Protein AF-A0A8S9SH49-F1 (afdb_monomer)

Radius of gyration: 14.96 Å; Cα contacts (8 Å, |Δi|>4): 130; chains: 1; bounding box: 36×26×42 Å

Mean predicted aligned error: 5.71 Å

InterPro domains:
  IPR002083 MATH/TRAF domain [PF22486] (8-88)
  IPR002083 MATH/TRAF domain [PS50144] (6-95)
  IPR002083 MATH/TRAF domain [SM00061] (8-92)
  IPR002083 MATH/TRAF domain [cd00121] (8-86)
  IPR008974 TRAF-like [G3DSA:2.60.210.10] (1-94)
  IPR050804 MATH and coiled-coil domain-containing protein [PTHR46236] (4-88)

Structure (mmCIF, N/CA/C/O backbone):
data_AF-A0A8S9SH49-F1
#
_entry.id   AF-A0A8S9SH49-F1
#
loop_
_atom_site.group_PDB
_atom_site.id
_atom_site.type_symbol
_atom_site.label_atom_id
_atom_site.label_alt_id
_atom_site.label_comp_id
_atom_site.label_asym_id
_atom_site.label_entity_id
_atom_site.label_seq_id
_atom_site.pdbx_PDB_ins_code
_atom_site.Cartn_x
_atom_site.Cartn_y
_atom_site.Cartn_z
_atom_site.occupancy
_atom_site.B_iso_or_equiv
_atom_site.auth_seq_id
_atom_site.auth_comp_id
_atom_site.auth_asym_id
_atom_site.auth_atom_id
_atom_site.pdbx_PDB_model_num
ATOM 1 N N . MET A 1 1 ? -12.602 10.058 -25.276 1.00 37.03 1 MET A N 1
ATOM 2 C CA . MET A 1 1 ? -13.224 9.727 -23.976 1.00 37.03 1 MET A CA 1
ATOM 3 C C . MET A 1 1 ? -12.147 9.119 -23.098 1.00 37.03 1 MET A C 1
ATOM 5 O O . MET A 1 1 ? -11.724 8.002 -23.369 1.00 37.03 1 MET A O 1
ATOM 9 N N . GLU A 1 2 ? -11.621 9.875 -22.135 1.00 50.56 2 GLU A N 1
ATOM 10 C CA . GLU A 1 2 ? -10.686 9.329 -21.145 1.00 50.56 2 GLU A CA 1
ATOM 11 C C . GLU A 1 2 ? -11.445 8.332 -20.267 1.00 50.56 2 GLU A C 1
ATOM 13 O O . GLU A 1 2 ? -12.466 8.676 -19.674 1.00 50.56 2 GLU A O 1
ATOM 18 N N . LYS A 1 3 ? -10.985 7.076 -20.235 1.00 54.12 3 LYS A N 1
ATOM 19 C CA . LYS A 1 3 ? -11.488 6.093 -19.272 1.00 54.12 3 LYS A CA 1
ATOM 20 C C . LYS A 1 3 ? -11.181 6.622 -17.878 1.00 54.12 3 LYS A C 1
ATOM 22 O O . LYS A 1 3 ? -10.034 6.961 -17.597 1.00 54.12 3 LYS A O 1
ATOM 27 N N . GLU A 1 4 ? -12.199 6.681 -17.031 1.00 52.88 4 GLU A N 1
ATOM 28 C CA . GLU A 1 4 ? -12.064 7.015 -15.621 1.00 52.88 4 GLU A CA 1
ATOM 29 C C . GLU A 1 4 ? -11.105 6.003 -14.980 1.00 52.88 4 GLU A C 1
ATOM 31 O O . GLU A 1 4 ? -11.434 4.835 -14.783 1.00 52.88 4 GLU A O 1
ATOM 36 N N . VAL A 1 5 ? -9.850 6.413 -14.789 1.00 63.44 5 VAL A N 1
ATOM 37 C CA . VAL A 1 5 ? -8.844 5.553 -14.173 1.00 63.44 5 VAL A CA 1
ATOM 38 C C . VAL A 1 5 ? -9.122 5.550 -12.686 1.00 63.44 5 VAL A C 1
ATOM 40 O O . VAL A 1 5 ? -9.160 6.621 -12.079 1.00 63.44 5 VAL A O 1
ATOM 43 N N . ASP A 1 6 ? -9.296 4.364 -12.111 1.00 68.38 6 ASP A N 1
ATOM 44 C CA . ASP A 1 6 ? -9.483 4.218 -10.676 1.00 68.38 6 ASP A CA 1
ATOM 45 C C . ASP A 1 6 ? -8.313 4.895 -9.938 1.00 68.38 6 ASP A C 1
ATOM 47 O O . ASP A 1 6 ? -7.136 4.625 -10.205 1.00 68.38 6 ASP A O 1
ATOM 51 N N . LYS A 1 7 ? -8.638 5.871 -9.082 1.00 83.88 7 LYS A N 1
ATOM 52 C CA . LYS A 1 7 ? -7.659 6.724 -8.379 1.00 83.88 7 LYS A CA 1
ATOM 53 C C . LYS A 1 7 ? -7.423 6.267 -6.945 1.00 83.88 7 LYS A C 1
ATOM 55 O O . LYS A 1 7 ? -6.603 6.866 -6.246 1.00 83.88 7 LYS A O 1
ATOM 60 N N . LYS A 1 8 ? -8.161 5.256 -6.483 1.00 89.00 8 LYS A N 1
ATOM 61 C CA . LYS A 1 8 ? -8.163 4.821 -5.090 1.00 89.00 8 LYS A CA 1
ATOM 62 C C . LYS A 1 8 ? -7.968 3.316 -5.022 1.00 89.00 8 LYS A C 1
ATOM 64 O O . LYS A 1 8 ? -8.702 2.548 -5.619 1.00 89.00 8 LYS A O 1
ATOM 69 N N . PHE A 1 9 ? -7.016 2.904 -4.202 1.00 94.12 9 PHE A N 1
ATOM 70 C CA . PHE A 1 9 ? -6.860 1.517 -3.795 1.00 94.12 9 PHE A CA 1
ATOM 71 C C . PHE A 1 9 ? -7.077 1.421 -2.286 1.00 94.12 9 PHE A C 1
ATOM 73 O O . PHE A 1 9 ? -6.718 2.338 -1.546 1.00 94.12 9 PHE A O 1
ATOM 80 N N . THR A 1 10 ? -7.697 0.334 -1.826 1.00 94.94 10 THR A N 1
ATOM 81 C CA . THR A 1 10 ? -7.924 0.073 -0.400 1.00 94.94 10 THR A CA 1
ATOM 82 C C . THR A 1 10 ? -7.399 -1.309 -0.055 1.00 94.94 10 THR A C 1
ATOM 84 O O . THR A 1 10 ? -7.787 -2.295 -0.673 1.00 94.94 10 THR A O 1
ATOM 87 N N . TRP A 1 11 ? -6.540 -1.371 0.958 1.00 96.62 11 TRP A N 1
ATOM 88 C CA . TRP A 1 11 ? -5.989 -2.611 1.483 1.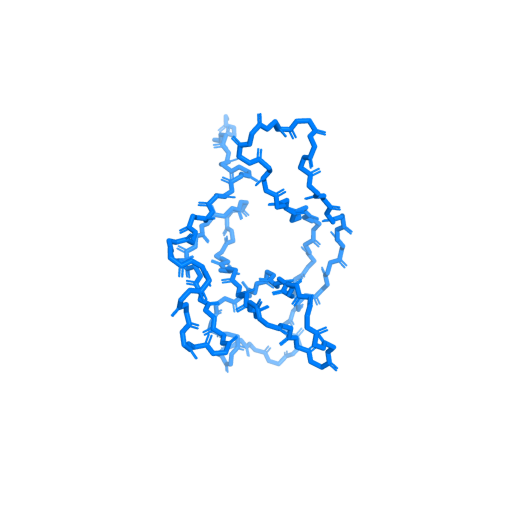00 96.62 11 TRP A CA 1
ATOM 89 C C . TRP A 1 11 ? -6.527 -2.859 2.889 1.00 96.62 11 TRP A C 1
ATOM 91 O O . TRP A 1 11 ? -6.358 -2.028 3.782 1.00 96.62 11 TRP A O 1
ATOM 101 N N . VAL A 1 12 ? -7.186 -4.001 3.077 1.00 95.81 12 VAL A N 1
ATOM 102 C CA . VAL A 1 12 ? -7.684 -4.440 4.382 1.00 95.81 12 VAL A CA 1
ATOM 103 C C . VAL A 1 12 ? -6.707 -5.450 4.962 1.00 95.81 12 VAL A C 1
ATOM 105 O O . VAL A 1 12 ? -6.510 -6.526 4.401 1.00 95.81 12 VAL A O 1
ATOM 108 N N . ILE A 1 13 ? -6.126 -5.111 6.110 1.00 94.25 13 ILE A N 1
ATOM 109 C CA . ILE A 1 13 ? -5.258 -6.011 6.865 1.00 94.25 13 ILE A CA 1
ATOM 110 C C . ILE A 1 13 ? -6.114 -6.702 7.924 1.00 94.25 13 ILE A C 1
ATOM 112 O O . ILE A 1 13 ? -6.646 -6.050 8.824 1.00 94.25 13 ILE A O 1
ATOM 116 N N . LYS A 1 14 ? -6.270 -8.020 7.799 1.00 92.56 14 LYS A N 1
ATOM 117 C CA . LYS A 1 14 ? -6.951 -8.845 8.803 1.00 92.56 14 LYS A CA 1
ATOM 118 C C . LYS A 1 14 ? -5.989 -9.181 9.936 1.00 92.56 14 LYS A C 1
ATOM 120 O O . LYS A 1 14 ? -4.781 -9.232 9.719 1.00 92.56 14 LYS A O 1
ATOM 125 N N . ASP A 1 15 ? -6.538 -9.383 11.131 1.00 91.94 15 ASP A N 1
ATOM 126 C CA . ASP A 1 15 ? -5.801 -9.904 12.288 1.00 91.94 15 ASP A CA 1
ATOM 127 C C . ASP A 1 15 ? -4.523 -9.100 12.619 1.00 91.94 15 ASP A C 1
ATOM 129 O O . ASP A 1 15 ? -3.507 -9.648 13.048 1.00 91.94 15 ASP A O 1
ATOM 133 N N . PHE A 1 16 ? -4.586 -7.772 12.422 1.00 89.62 16 PHE A N 1
ATOM 134 C CA . PHE A 1 16 ? -3.447 -6.841 12.473 1.00 89.62 16 PHE A CA 1
ATOM 135 C C . PHE A 1 16 ? -2.608 -6.967 13.756 1.00 89.62 16 PHE A C 1
ATOM 137 O O . PHE A 1 16 ? -1.380 -6.937 13.708 1.00 89.62 16 PHE A O 1
ATOM 144 N N . SER A 1 17 ? -3.259 -7.136 14.909 1.00 87.38 17 SER A N 1
ATOM 145 C CA . SER A 1 17 ? -2.585 -7.251 16.209 1.00 87.38 17 SER A CA 1
ATOM 146 C C . SER A 1 17 ? -1.850 -8.580 16.410 1.00 87.38 17 SER A C 1
ATOM 148 O O . SER A 1 17 ? -0.923 -8.635 17.211 1.00 87.38 17 SER A O 1
ATOM 150 N N . SER A 1 18 ? -2.244 -9.638 15.698 1.00 91.75 18 SER A N 1
ATOM 151 C CA . SER A 1 18 ? -1.639 -10.976 15.792 1.00 91.75 18 SER A CA 1
ATOM 152 C C . SER A 1 18 ? -0.621 -11.271 14.692 1.00 91.75 18 SER A C 1
ATOM 154 O O . SER A 1 18 ? -0.050 -12.365 14.671 1.00 91.75 18 SER A O 1
ATOM 156 N N . LEU A 1 19 ? -0.370 -10.316 13.792 1.00 90.56 19 LEU A N 1
ATOM 157 C CA . LEU A 1 19 ? 0.667 -10.445 12.774 1.00 90.56 19 LEU A CA 1
ATOM 158 C C . LEU A 1 19 ? 2.031 -10.709 13.425 1.00 90.56 19 LEU A C 1
ATOM 160 O O . LEU A 1 19 ? 2.440 -10.027 14.368 1.00 90.56 19 LEU A O 1
ATOM 164 N N . GLN A 1 20 ? 2.721 -11.727 12.914 1.00 86.69 20 GLN A N 1
ATOM 165 C CA . GLN A 1 20 ? 4.068 -12.102 13.356 1.00 86.69 20 GLN A CA 1
ATOM 166 C C . GLN A 1 20 ? 5.151 -11.511 12.449 1.00 86.69 20 GLN A C 1
ATOM 168 O O . GLN A 1 20 ? 6.270 -11.271 12.893 1.00 86.69 20 GLN A O 1
ATOM 173 N N . SER A 1 21 ? 4.818 -11.275 11.179 1.00 87.00 21 SER A N 1
ATOM 174 C CA . SER A 1 21 ? 5.733 -10.713 10.190 1.00 87.00 21 SER A CA 1
ATOM 175 C C . SER A 1 21 ? 5.997 -9.237 10.467 1.00 87.00 21 SER A C 1
ATOM 177 O O . SER A 1 21 ? 5.066 -8.442 10.514 1.00 87.00 21 SER A O 1
ATOM 179 N N . GLU A 1 22 ? 7.271 -8.861 10.554 1.00 87.75 22 GLU A N 1
ATOM 180 C CA . GLU A 1 22 ? 7.697 -7.468 10.741 1.00 87.75 22 GLU A CA 1
ATOM 181 C C . GLU A 1 22 ? 7.185 -6.546 9.619 1.00 87.75 22 GLU A C 1
ATOM 183 O O . GLU A 1 22 ? 6.734 -5.428 9.875 1.00 87.75 22 GLU A O 1
ATOM 188 N N . LYS A 1 23 ? 7.204 -7.053 8.379 1.00 92.50 23 LYS A N 1
ATOM 189 C CA . LYS A 1 23 ? 6.745 -6.375 7.165 1.00 92.50 23 LYS A CA 1
ATOM 190 C C . LYS A 1 23 ? 5.652 -7.194 6.481 1.00 92.50 23 LYS A C 1
ATOM 192 O O . LYS A 1 23 ? 5.801 -8.401 6.300 1.00 92.50 23 LYS A O 1
ATOM 197 N N . ILE A 1 24 ? 4.587 -6.525 6.053 1.00 95.19 24 ILE A N 1
ATOM 198 C CA . ILE A 1 24 ? 3.491 -7.101 5.261 1.00 95.19 24 ILE A CA 1
ATOM 199 C C . ILE A 1 24 ? 3.257 -6.285 3.988 1.00 95.19 24 ILE A C 1
ATOM 201 O O . ILE A 1 24 ? 3.626 -5.110 3.916 1.00 95.19 24 ILE A O 1
ATOM 205 N N . PHE A 1 25 ? 2.632 -6.908 2.989 1.00 95.94 25 PHE A N 1
ATOM 206 C CA . PHE A 1 25 ? 2.436 -6.334 1.659 1.00 95.94 25 PHE A CA 1
ATOM 207 C C . PHE A 1 25 ? 0.980 -6.447 1.214 1.00 95.94 25 PHE A C 1
ATOM 209 O O . PHE A 1 25 ? 0.317 -7.445 1.499 1.00 95.94 25 PHE A O 1
ATOM 216 N N . SER A 1 26 ? 0.499 -5.437 0.494 1.00 97.12 26 SER A N 1
ATOM 217 C CA . SER A 1 26 ? -0.733 -5.547 -0.281 1.00 97.12 26 SER A CA 1
ATOM 218 C C . SER A 1 26 ? -0.503 -6.353 -1.558 1.00 97.12 26 SER A C 1
ATOM 220 O O . SER A 1 26 ? 0.632 -6.546 -1.999 1.00 97.12 26 SER A O 1
ATOM 222 N N . ASP A 1 27 ? -1.594 -6.705 -2.232 1.00 96.69 27 ASP A N 1
ATOM 223 C CA . ASP A 1 27 ? -1.523 -7.094 -3.638 1.00 96.69 27 ASP A CA 1
ATOM 224 C C . ASP A 1 27 ? -0.962 -5.950 -4.497 1.00 96.69 27 ASP A C 1
ATOM 226 O O . ASP A 1 27 ? -1.074 -4.766 -4.148 1.00 96.69 27 ASP A O 1
ATOM 230 N N . LYS A 1 28 ? -0.365 -6.304 -5.642 1.00 96.38 28 LYS A N 1
ATOM 231 C CA . LYS A 1 28 ? 0.023 -5.329 -6.668 1.00 96.38 28 LYS A CA 1
ATOM 232 C C . LYS A 1 28 ? -1.252 -4.778 -7.324 1.00 96.38 28 LYS A C 1
ATOM 234 O O . LYS A 1 28 ? -2.095 -5.550 -7.772 1.00 96.38 28 LYS A O 1
ATOM 239 N N . PHE A 1 29 ? -1.372 -3.461 -7.446 1.00 94.69 29 PHE A N 1
ATOM 240 C CA . PHE A 1 29 ? -2.534 -2.786 -8.038 1.00 94.69 29 PHE A CA 1
ATOM 241 C C . PHE A 1 29 ? -2.120 -1.744 -9.081 1.00 94.69 29 PHE A C 1
ATOM 243 O O . PHE A 1 29 ? -0.956 -1.347 -9.145 1.00 94.69 29 PHE A O 1
ATOM 250 N N . VAL A 1 30 ? -3.068 -1.304 -9.918 1.00 92.19 30 VAL A N 1
ATOM 251 C CA . VAL A 1 30 ? -2.830 -0.301 -10.967 1.00 92.19 30 VAL A CA 1
ATOM 252 C C . VAL A 1 30 ? -3.651 0.953 -10.697 1.00 92.19 30 VAL A C 1
ATOM 254 O O . VAL A 1 30 ? -4.872 0.889 -10.656 1.00 92.19 30 VAL A O 1
ATOM 257 N N . VAL A 1 31 ? -2.977 2.095 -10.567 1.00 89.62 31 VAL A N 1
ATOM 258 C CA . VAL A 1 31 ? -3.592 3.429 -10.465 1.00 89.62 31 VAL A CA 1
ATOM 259 C C . VAL A 1 31 ? -2.840 4.362 -11.405 1.00 89.62 31 VAL A C 1
ATOM 261 O O . VAL A 1 31 ? -1.608 4.334 -11.461 1.00 89.62 31 VAL A O 1
ATOM 264 N N . SER A 1 32 ? -3.574 5.170 -12.172 1.00 85.5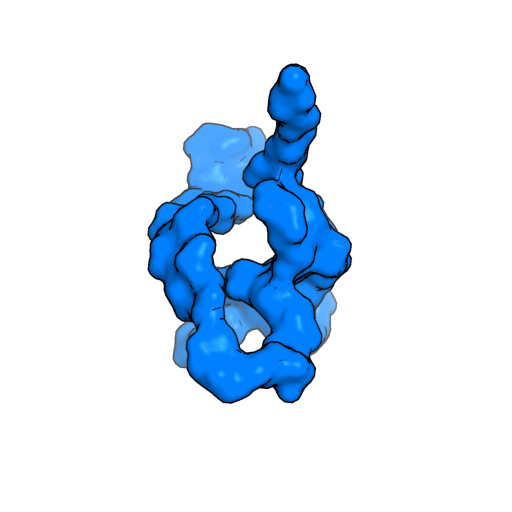0 32 SER A N 1
A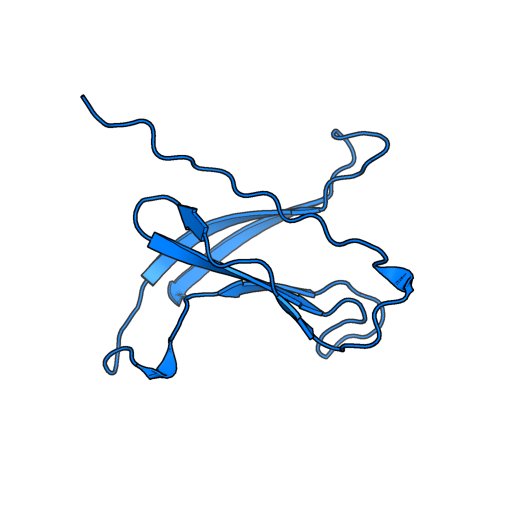TOM 265 C CA . SER A 1 32 ? -3.007 6.083 -13.181 1.00 85.50 32 SER A CA 1
ATOM 266 C C . SER A 1 32 ? -2.073 5.376 -14.181 1.00 85.50 32 SER A C 1
ATOM 268 O O . SER A 1 32 ? -1.004 5.882 -14.517 1.00 85.50 32 SER A O 1
ATOM 270 N N . GLY A 1 33 ? -2.437 4.159 -14.608 1.00 87.38 33 GLY A N 1
ATOM 271 C CA . GLY A 1 33 ? -1.654 3.350 -15.557 1.00 87.38 33 GLY A CA 1
ATOM 272 C C . GLY A 1 33 ? -0.342 2.781 -15.000 1.00 87.38 33 GLY A C 1
ATOM 273 O O . GLY A 1 33 ? 0.432 2.167 -15.730 1.00 87.38 33 GLY A O 1
ATOM 274 N N . CYS A 1 34 ? -0.084 2.963 -13.708 1.00 89.25 34 CYS A N 1
ATOM 275 C CA . CYS A 1 34 ? 1.145 2.563 -13.044 1.00 89.25 34 CYS A CA 1
ATOM 276 C C . CYS A 1 34 ? 0.872 1.428 -12.054 1.00 89.25 34 CYS A C 1
ATOM 278 O O . CYS A 1 34 ? -0.099 1.496 -11.304 1.00 89.25 34 CYS A O 1
ATOM 280 N N . LYS A 1 35 ? 1.730 0.398 -12.043 1.00 93.19 35 LYS A N 1
ATOM 281 C CA . LYS A 1 35 ? 1.686 -0.662 -11.027 1.00 93.19 35 LYS A CA 1
ATOM 282 C C . LYS A 1 35 ? 2.332 -0.182 -9.726 1.00 93.19 35 LYS A C 1
ATOM 284 O O . LYS A 1 35 ? 3.410 0.412 -9.768 1.00 93.19 35 LYS A O 1
ATOM 289 N N . TRP A 1 36 ? 1.696 -0.504 -8.610 1.00 94.38 36 TRP A N 1
ATOM 290 C CA . TRP A 1 36 ? 2.094 -0.144 -7.252 1.00 94.38 36 TRP A CA 1
ATOM 291 C C . TRP A 1 36 ? 1.805 -1.298 -6.290 1.00 94.38 36 TRP A C 1
ATOM 293 O O . TRP A 1 36 ? 1.017 -2.187 -6.608 1.00 94.38 36 TRP A O 1
ATOM 303 N N . TYR A 1 37 ? 2.404 -1.267 -5.106 1.00 96.44 37 TYR A N 1
ATOM 304 C CA . TYR A 1 37 ? 1.937 -2.008 -3.932 1.00 96.44 37 TYR A CA 1
ATOM 305 C C . TYR A 1 37 ? 2.178 -1.169 -2.674 1.00 96.44 37 TYR A C 1
ATOM 307 O O . TYR A 1 37 ? 2.960 -0.218 -2.698 1.00 96.44 37 TYR A O 1
ATOM 315 N N . ILE A 1 38 ? 1.490 -1.492 -1.583 1.00 95.81 38 ILE A N 1
ATOM 316 C CA . ILE A 1 38 ? 1.736 -0.890 -0.271 1.00 95.81 38 ILE A CA 1
ATOM 317 C C . ILE A 1 38 ? 2.511 -1.898 0.572 1.00 95.81 38 ILE A C 1
ATOM 319 O O . ILE A 1 38 ? 2.184 -3.085 0.579 1.00 95.81 38 ILE A O 1
ATOM 323 N N . SER A 1 39 ? 3.514 -1.424 1.306 1.00 94.75 39 SER A N 1
ATOM 324 C CA . SER A 1 39 ? 4.133 -2.183 2.386 1.00 94.75 39 SER A CA 1
ATOM 325 C C . SER A 1 39 ? 3.879 -1.516 3.735 1.00 94.75 39 SER A C 1
ATOM 327 O O . SER A 1 39 ? 3.795 -0.288 3.836 1.00 94.75 39 SER A O 1
ATOM 329 N N . ALA A 1 40 ? 3.710 -2.332 4.774 1.00 94.06 40 ALA A N 1
ATOM 330 C CA . ALA A 1 40 ? 3.463 -1.856 6.126 1.00 94.06 40 ALA A CA 1
ATOM 331 C C . ALA A 1 40 ? 4.360 -2.560 7.142 1.00 94.06 40 ALA A C 1
ATOM 333 O O . ALA A 1 40 ? 4.536 -3.778 7.083 1.00 94.06 40 ALA A O 1
ATOM 334 N N . TYR A 1 41 ? 4.856 -1.781 8.100 1.00 93.00 41 TYR A N 1
ATOM 335 C CA . TYR A 1 41 ? 5.524 -2.265 9.302 1.00 93.00 41 TYR A CA 1
ATOM 336 C C . TYR A 1 41 ? 4.617 -1.980 10.488 1.00 93.00 41 TYR A C 1
ATOM 338 O O . TYR A 1 41 ? 4.465 -0.833 10.916 1.00 93.00 41 TYR A O 1
ATOM 346 N N . HIS A 1 42 ? 3.962 -3.025 10.986 1.00 87.06 42 HIS A N 1
ATOM 347 C CA . HIS A 1 42 ? 2.871 -2.879 11.949 1.00 87.06 42 HIS A CA 1
ATOM 348 C C . HIS A 1 42 ? 3.344 -2.563 13.380 1.00 87.06 42 HIS A C 1
ATOM 350 O O . HIS A 1 42 ? 2.552 -2.076 14.184 1.00 87.06 42 HIS A O 1
ATOM 356 N N . LYS A 1 43 ? 4.629 -2.798 13.681 1.00 85.19 43 LYS A N 1
ATOM 357 C CA . LYS A 1 43 ? 5.294 -2.442 14.952 1.00 85.19 43 LYS A CA 1
ATOM 358 C C . LYS A 1 43 ? 6.285 -1.276 14.822 1.00 85.19 43 LYS A C 1
ATOM 360 O O . LYS A 1 43 ? 6.886 -0.887 15.820 1.00 85.19 43 LYS A O 1
ATOM 365 N N . GLY A 1 44 ? 6.408 -0.714 13.621 1.00 74.88 44 GLY A N 1
ATOM 366 C CA . GLY A 1 44 ? 7.315 0.384 13.301 1.00 74.88 44 GLY A CA 1
ATOM 367 C C . GLY A 1 44 ? 8.524 -0.055 12.491 1.00 74.88 44 GLY A C 1
ATOM 36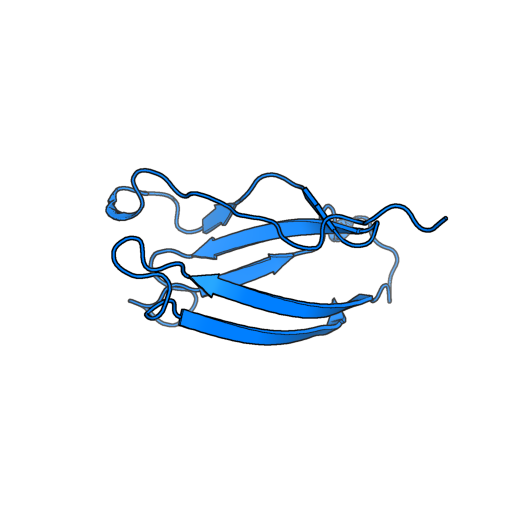8 O O . GLY A 1 44 ? 8.885 -1.227 12.455 1.00 74.88 44 GLY A O 1
ATOM 369 N N . TYR A 1 45 ? 9.130 0.911 11.805 1.00 74.00 45 TYR A N 1
ATOM 370 C CA . TYR A 1 45 ? 10.417 0.770 11.136 1.00 74.00 45 TYR A CA 1
ATOM 371 C C . TYR A 1 45 ? 11.337 1.877 11.660 1.00 74.00 45 TYR A C 1
ATOM 373 O O . TYR A 1 45 ? 11.085 3.057 11.417 1.00 74.00 45 TYR A O 1
ATOM 381 N N . LYS A 1 46 ? 12.380 1.506 12.414 1.00 73.69 46 LYS A N 1
ATOM 382 C CA . LYS A 1 46 ? 13.324 2.394 13.139 1.00 73.69 46 LYS A CA 1
ATOM 383 C C . LYS A 1 46 ? 12.766 3.156 14.349 1.00 73.69 46 LYS A C 1
ATOM 385 O O . LYS A 1 46 ? 13.553 3.523 15.215 1.00 73.69 46 LYS A O 1
ATOM 390 N N . VAL A 1 47 ? 11.457 3.402 14.415 1.00 77.81 47 VAL A N 1
ATOM 391 C CA . VAL A 1 47 ? 10.781 3.949 15.602 1.00 77.81 47 VAL A CA 1
ATOM 392 C C . VAL A 1 47 ? 9.677 2.988 16.014 1.00 77.81 47 VAL A C 1
ATOM 394 O O . VAL A 1 47 ? 8.712 2.798 15.271 1.00 77.81 47 VAL A O 1
ATOM 397 N N . ASP A 1 48 ? 9.833 2.393 17.191 1.00 79.56 48 ASP A N 1
ATOM 398 C CA . ASP A 1 48 ? 8.899 1.403 17.718 1.00 79.56 48 ASP A CA 1
ATOM 399 C C . ASP A 1 48 ? 7.545 2.029 18.075 1.00 79.56 48 ASP A C 1
ATOM 401 O O . ASP A 1 48 ? 7.449 3.212 18.407 1.00 79.56 48 ASP A O 1
ATOM 405 N N . ASN A 1 49 ? 6.496 1.204 18.063 1.00 82.38 49 ASN A N 1
ATOM 406 C CA . ASN A 1 49 ? 5.120 1.559 18.446 1.00 82.38 49 ASN A CA 1
ATOM 407 C C . ASN A 1 49 ? 4.392 2.525 17.494 1.00 82.38 49 ASN A C 1
ATOM 409 O O . ASN A 1 49 ? 3.336 3.057 17.842 1.00 82.38 49 ASN A O 1
ATOM 413 N N . PHE A 1 50 ? 4.897 2.704 16.274 1.00 87.50 50 PHE A N 1
ATOM 414 C CA . PHE A 1 50 ? 4.198 3.417 15.203 1.00 87.50 50 PHE A CA 1
ATOM 415 C C . PHE A 1 50 ? 3.899 2.484 14.033 1.00 87.50 50 PHE A C 1
ATOM 417 O O . PHE A 1 50 ? 4.631 1.541 13.772 1.00 87.50 50 PHE A O 1
ATOM 424 N N . LEU A 1 51 ? 2.836 2.767 13.283 1.00 89.50 51 LEU A N 1
ATOM 425 C CA . LEU A 1 51 ? 2.608 2.124 11.992 1.00 89.50 51 LEU A CA 1
ATOM 426 C C . LEU A 1 51 ? 3.399 2.879 10.919 1.00 89.50 51 LEU A C 1
ATOM 428 O O . LEU A 1 51 ? 3.148 4.063 10.690 1.00 89.50 51 LEU A O 1
ATOM 432 N N . SER A 1 52 ? 4.315 2.198 10.232 1.00 90.88 52 SER A N 1
ATOM 433 C CA . SER A 1 52 ? 4.992 2.749 9.051 1.00 90.88 52 SER A CA 1
ATOM 434 C C . SER A 1 52 ? 4.347 2.202 7.779 1.00 90.88 52 SER A C 1
ATOM 436 O O . SER A 1 52 ? 4.163 0.992 7.654 1.00 90.88 52 SER A O 1
ATOM 438 N N . LEU A 1 53 ? 4.005 3.087 6.838 1.00 92.19 53 LEU A N 1
ATOM 439 C CA . LEU A 1 53 ? 3.371 2.750 5.560 1.00 92.19 53 LEU A CA 1
ATOM 440 C C . LEU A 1 53 ? 4.175 3.333 4.403 1.00 92.19 53 LEU A C 1
ATOM 442 O O . LEU A 1 53 ? 4.525 4.512 4.425 1.00 92.19 53 LEU A O 1
ATOM 446 N N . TYR A 1 54 ? 4.387 2.526 3.369 1.00 91.56 54 TYR A N 1
ATOM 447 C CA . TYR A 1 54 ? 5.096 2.925 2.160 1.00 91.56 54 TYR A CA 1
ATOM 448 C C . TYR A 1 54 ? 4.287 2.522 0.933 1.00 91.56 54 TYR A C 1
ATOM 450 O O . TYR A 1 54 ? 3.772 1.411 0.853 1.00 91.56 54 TYR A O 1
ATOM 458 N N . LEU A 1 55 ? 4.186 3.429 -0.033 1.00 94.19 55 LEU A N 1
ATOM 459 C CA . LEU A 1 55 ? 3.814 3.080 -1.399 1.00 94.19 55 LEU A CA 1
ATOM 460 C C . LEU A 1 55 ? 5.109 2.690 -2.120 1.00 94.19 55 LEU A C 1
ATOM 462 O O . LEU A 1 55 ? 6.116 3.371 -1.941 1.00 94.19 55 LEU A O 1
ATOM 466 N N . GLU A 1 56 ? 5.112 1.612 -2.892 1.00 93.88 56 GLU A N 1
ATOM 467 C CA . GLU A 1 56 ? 6.308 1.084 -3.550 1.00 93.88 56 GLU A CA 1
ATOM 468 C C . GLU A 1 56 ? 6.027 0.714 -5.017 1.00 93.88 56 GLU A C 1
ATOM 470 O O . GLU A 1 56 ? 4.892 0.409 -5.407 1.00 93.88 56 GLU A O 1
ATOM 475 N N . VAL A 1 57 ? 7.078 0.747 -5.844 1.00 94.25 57 VAL A N 1
ATOM 476 C CA . VAL A 1 57 ? 7.041 0.311 -7.248 1.00 94.25 57 VAL A CA 1
ATOM 477 C C . VAL A 1 57 ? 7.469 -1.161 -7.317 1.00 94.25 57 VAL A C 1
ATOM 479 O O . VAL A 1 57 ? 8.538 -1.500 -6.807 1.00 94.25 57 VAL A O 1
ATOM 482 N N . PRO A 1 58 ? 6.674 -2.053 -7.937 1.00 94.44 58 PRO A N 1
ATOM 483 C CA . PRO A 1 58 ? 7.057 -3.447 -8.126 1.00 94.44 58 PRO A CA 1
ATOM 484 C C . PRO A 1 58 ? 8.355 -3.603 -8.911 1.00 94.44 58 PRO A C 1
ATOM 486 O O . PRO A 1 58 ? 8.629 -2.827 -9.824 1.00 94.44 58 PRO A O 1
ATOM 489 N N . ASP A 1 59 ? 9.087 -4.676 -8.605 1.00 91.31 59 ASP A N 1
ATOM 490 C CA . ASP A 1 59 ? 10.192 -5.178 -9.426 1.00 91.31 59 ASP A CA 1
ATOM 491 C C . ASP A 1 59 ? 11.299 -4.122 -9.649 1.00 91.31 59 ASP A C 1
ATOM 493 O O . ASP A 1 59 ? 11.980 -4.119 -10.674 1.00 91.31 59 ASP A O 1
ATOM 497 N N . TYR A 1 60 ? 11.498 -3.233 -8.663 1.00 88.31 60 TYR A N 1
ATOM 498 C CA . TYR A 1 60 ? 12.402 -2.081 -8.750 1.00 88.31 60 TYR A CA 1
ATOM 499 C C . TYR A 1 60 ? 13.853 -2.458 -9.094 1.00 88.31 60 TYR A C 1
ATOM 501 O O . TYR A 1 60 ? 14.546 -1.685 -9.744 1.00 88.31 60 TYR A O 1
ATOM 509 N N . GLY A 1 61 ? 14.304 -3.662 -8.722 1.00 89.44 61 GLY A N 1
ATOM 510 C CA . GLY A 1 61 ? 15.637 -4.177 -9.064 1.00 89.44 61 GLY A CA 1
ATOM 511 C C . GLY A 1 61 ? 15.838 -4.493 -10.553 1.00 89.44 61 GLY A C 1
ATOM 512 O O . GLY A 1 61 ? 16.970 -4.667 -10.987 1.00 89.44 61 GLY A O 1
ATOM 513 N N . SER A 1 62 ? 14.756 -4.561 -11.334 1.00 93.31 62 SER A N 1
ATOM 514 C CA . SER A 1 62 ? 14.796 -4.749 -12.792 1.00 93.31 62 SER A CA 1
ATOM 515 C C . SER A 1 62 ? 14.743 -3.432 -13.575 1.00 93.31 62 SER A C 1
ATOM 517 O O . SER A 1 62 ? 14.846 -3.436 -14.802 1.00 93.31 62 SER A O 1
ATOM 519 N N . LEU A 1 63 ? 14.567 -2.301 -12.884 1.00 92.31 63 LEU A N 1
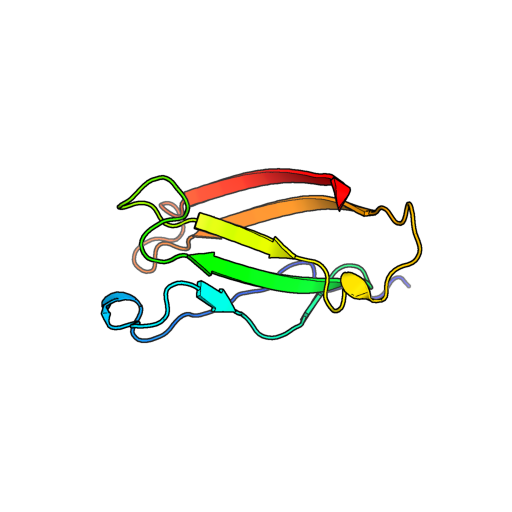ATOM 520 C CA . LEU A 1 63 ? 14.473 -0.993 -13.519 1.00 92.31 63 LEU A CA 1
ATOM 521 C C . LEU A 1 63 ? 15.861 -0.511 -13.970 1.00 92.31 63 LEU A C 1
ATOM 523 O O . LEU A 1 63 ? 16.864 -0.797 -13.312 1.00 92.31 63 LEU A O 1
ATOM 527 N N . PRO A 1 64 ? 15.944 0.230 -15.090 1.00 94.00 64 PRO A N 1
ATOM 528 C CA . PRO A 1 64 ? 17.214 0.750 -15.573 1.00 94.00 64 PRO A CA 1
ATOM 529 C C . PRO A 1 64 ? 17.822 1.749 -14.582 1.00 94.00 64 PRO A C 1
ATOM 531 O O . PRO A 1 64 ? 17.116 2.435 -13.838 1.00 94.00 64 PRO A O 1
ATOM 534 N N . SER A 1 65 ? 19.150 1.873 -14.612 1.00 92.88 65 SER A N 1
ATOM 535 C CA . SER A 1 65 ? 19.860 2.866 -13.803 1.00 92.88 65 SER A CA 1
ATOM 536 C C . SER A 1 65 ? 19.334 4.277 -14.080 1.00 92.88 65 SER A C 1
ATOM 538 O O . SER A 1 65 ? 19.141 4.666 -15.232 1.00 92.88 65 SER A O 1
ATOM 540 N N . GLY A 1 66 ? 19.086 5.041 -13.015 1.00 90.69 66 GLY A N 1
ATOM 541 C CA . GLY A 1 66 ? 18.545 6.397 -13.105 1.00 90.69 66 GLY A CA 1
ATOM 542 C C . GLY A 1 66 ? 17.039 6.476 -13.368 1.00 90.69 66 GLY A C 1
ATOM 543 O O . GLY A 1 66 ? 16.528 7.586 -13.522 1.00 90.69 66 GLY A O 1
ATOM 544 N N . TRP A 1 67 ? 16.321 5.345 -13.401 1.00 93.25 67 TRP A N 1
ATOM 545 C CA . TRP A 1 67 ? 14.862 5.358 -13.471 1.00 93.25 67 TRP A CA 1
ATOM 546 C C . TRP A 1 67 ? 14.281 6.158 -12.311 1.00 93.25 67 TRP A C 1
ATOM 548 O O . TRP A 1 67 ? 14.711 6.001 -11.169 1.00 93.25 67 TRP A O 1
ATOM 558 N N . ARG A 1 68 ? 13.309 7.018 -12.622 1.00 90.38 68 ARG A N 1
ATOM 559 C CA . ARG A 1 68 ? 12.579 7.787 -11.621 1.00 90.38 68 ARG A CA 1
ATOM 560 C C . ARG A 1 68 ? 11.109 7.903 -11.963 1.00 90.38 68 ARG A C 1
ATOM 562 O O . ARG A 1 68 ? 10.735 7.958 -13.138 1.00 90.38 68 ARG A O 1
ATOM 569 N N . ARG A 1 69 ? 10.277 8.029 -10.933 1.00 88.25 69 ARG A N 1
ATOM 570 C CA . ARG A 1 69 ? 8.860 8.365 -11.089 1.00 88.25 69 ARG A CA 1
ATOM 571 C C . ARG A 1 69 ? 8.388 9.326 -10.015 1.00 88.25 69 ARG A C 1
ATOM 573 O O . ARG A 1 69 ? 8.417 9.014 -8.829 1.00 88.25 69 ARG A O 1
ATOM 580 N N . HIS A 1 70 ? 7.827 10.442 -10.463 1.00 89.94 70 HIS A N 1
ATOM 581 C CA . HIS A 1 70 ? 7.109 11.364 -9.597 1.00 89.94 70 HIS A CA 1
ATOM 582 C C . HIS A 1 70 ? 5.705 10.840 -9.305 1.00 89.94 70 HIS A C 1
ATOM 584 O O . HIS A 1 70 ? 4.937 10.543 -10.221 1.00 89.94 70 HIS A O 1
ATOM 590 N N . ALA A 1 71 ? 5.365 10.762 -8.022 1.00 89.94 71 ALA A N 1
ATOM 591 C CA . ALA A 1 71 ? 4.031 10.424 -7.565 1.00 89.94 71 ALA A CA 1
ATOM 592 C C . ALA A 1 71 ? 3.585 11.408 -6.482 1.00 89.94 71 ALA A C 1
ATOM 594 O O . ALA A 1 71 ? 4.300 11.681 -5.519 1.00 89.94 71 ALA A O 1
ATOM 595 N N . ARG A 1 72 ? 2.361 11.917 -6.629 1.00 90.81 72 ARG A N 1
ATOM 596 C CA . ARG A 1 72 ? 1.657 12.650 -5.577 1.00 90.81 72 ARG A CA 1
ATOM 597 C C . ARG A 1 72 ? 0.496 11.790 -5.118 1.00 90.81 72 ARG A C 1
ATOM 599 O O . ARG A 1 72 ? -0.381 11.469 -5.917 1.00 90.81 72 ARG A O 1
ATOM 606 N N . TYR A 1 73 ? 0.504 11.407 -3.852 1.00 90.81 73 TYR A N 1
ATOM 607 C CA . TYR A 1 73 ? -0.464 10.461 -3.315 1.00 90.81 73 TYR A CA 1
ATOM 608 C C . TYR A 1 73 ? -0.804 10.781 -1.864 1.00 90.81 73 TYR A C 1
ATOM 610 O O . TYR A 1 73 ? -0.132 11.561 -1.189 1.00 90.81 73 TYR A O 1
ATOM 618 N N . ARG A 1 74 ? -1.892 10.170 -1.397 1.00 92.19 74 ARG A N 1
ATOM 619 C CA . ARG A 1 74 ? -2.345 10.254 -0.012 1.00 92.19 74 ARG A CA 1
ATOM 620 C C . ARG A 1 74 ? -2.470 8.852 0.543 1.00 92.19 74 ARG A C 1
ATOM 622 O O . ARG A 1 74 ? -3.125 8.014 -0.073 1.00 92.19 74 ARG A O 1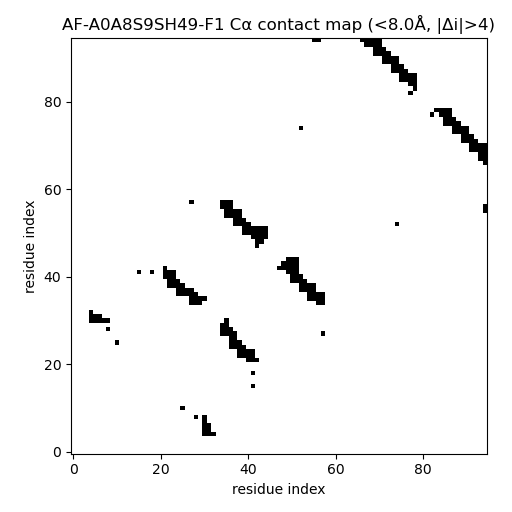
ATOM 629 N N . LEU A 1 75 ? -1.854 8.612 1.694 1.00 93.19 75 LEU A N 1
ATOM 630 C CA . LEU A 1 75 ? -2.085 7.402 2.475 1.00 93.19 75 LEU A CA 1
ATOM 631 C C . LEU A 1 75 ? -3.081 7.729 3.577 1.00 93.19 75 LEU A C 1
ATOM 633 O O . LEU A 1 75 ? -2.926 8.730 4.274 1.00 93.19 75 LEU A O 1
ATOM 637 N N . ILE A 1 76 ? -4.110 6.898 3.717 1.00 93.88 76 ILE A N 1
ATOM 638 C CA . ILE A 1 76 ? -5.185 7.111 4.684 1.00 93.88 76 ILE A CA 1
ATOM 639 C C . ILE A 1 76 ? -5.335 5.844 5.518 1.00 93.88 76 ILE A C 1
ATOM 641 O O . ILE A 1 76 ? -5.614 4.773 4.983 1.00 93.88 76 ILE A O 1
ATOM 645 N N . VAL A 1 77 ? -5.181 5.980 6.833 1.00 94.31 77 VAL A N 1
ATOM 646 C CA . VAL A 1 77 ? -5.567 4.954 7.802 1.00 94.31 77 VAL A CA 1
ATOM 647 C C . VAL A 1 77 ? -7.017 5.216 8.180 1.00 94.31 77 VAL A C 1
ATOM 649 O O . VAL A 1 77 ? -7.328 6.175 8.893 1.00 94.31 77 VAL A O 1
ATOM 652 N N . VAL A 1 78 ? -7.908 4.376 7.656 1.00 94.62 78 VAL A N 1
ATOM 653 C CA . VAL A 1 78 ? -9.352 4.523 7.840 1.00 94.62 78 VAL A CA 1
ATOM 654 C C . VAL A 1 78 ? -9.738 4.152 9.267 1.00 94.62 78 VAL A C 1
ATOM 656 O O . VAL A 1 78 ? -9.459 3.049 9.737 1.00 94.62 78 VAL A O 1
ATOM 659 N N . ASN A 1 79 ? -10.424 5.064 9.951 1.00 93.06 79 ASN A N 1
ATOM 660 C CA . ASN A 1 79 ? -11.037 4.760 11.235 1.00 93.06 79 ASN A CA 1
ATOM 661 C C . ASN A 1 79 ? -12.374 4.043 10.998 1.00 93.06 79 ASN A C 1
ATOM 663 O O . ASN A 1 79 ? -13.334 4.635 10.510 1.00 93.06 79 ASN A O 1
ATOM 667 N N . GLN A 1 80 ? -12.436 2.765 11.375 1.00 89.94 80 GLN A N 1
ATOM 668 C CA . GLN A 1 80 ? -13.590 1.892 11.125 1.00 89.94 80 GLN A CA 1
ATOM 669 C C . GLN A 1 80 ? -14.874 2.316 11.860 1.00 89.94 80 GLN A C 1
ATOM 671 O O . GLN A 1 80 ? -15.957 1.884 11.482 1.00 89.94 80 GLN A O 1
ATOM 676 N N . ARG A 1 81 ? -14.778 3.144 12.909 1.00 92.94 81 ARG A N 1
ATOM 677 C CA . ARG A 1 81 ? -15.940 3.641 13.667 1.00 92.94 81 ARG A CA 1
ATO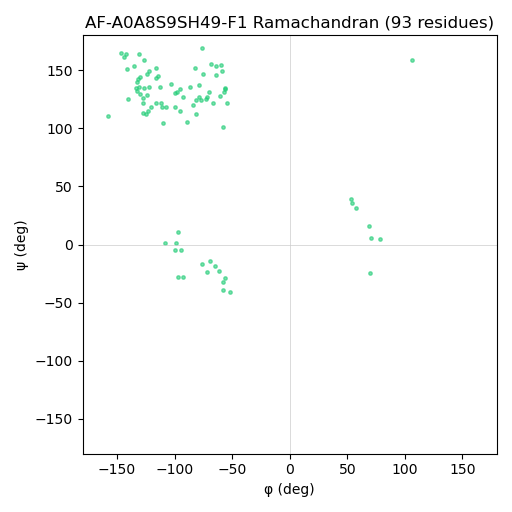M 678 C C . ARG A 1 81 ? -16.456 4.976 13.136 1.00 92.94 81 ARG A C 1
ATOM 680 O O . ARG A 1 81 ? -17.628 5.289 13.308 1.00 92.94 81 ARG A O 1
ATOM 687 N N . SER A 1 82 ? -15.582 5.785 12.540 1.00 92.81 82 SER A N 1
ATOM 688 C CA . SER A 1 82 ? -15.937 7.090 11.984 1.00 92.81 82 SER A CA 1
ATOM 689 C C . SER A 1 82 ? -14.917 7.519 10.942 1.00 92.81 82 SER A C 1
ATOM 691 O O . SER A 1 82 ? -13.796 7.893 11.282 1.00 92.81 82 SER A O 1
ATOM 693 N N . GLU A 1 83 ? -15.325 7.547 9.675 1.00 90.00 83 GLU A N 1
ATOM 694 C CA . GLU A 1 83 ? -14.449 7.933 8.565 1.00 90.00 83 GLU A CA 1
ATOM 695 C C . GLU A 1 83 ? -13.867 9.345 8.740 1.00 90.00 83 GLU A C 1
ATOM 697 O O . GLU A 1 83 ? -12.709 9.582 8.400 1.00 90.00 83 GLU A O 1
ATOM 702 N N . LYS A 1 84 ? -14.618 10.260 9.370 1.00 90.50 84 LYS A N 1
ATOM 703 C CA . LYS A 1 84 ? -14.172 11.633 9.672 1.00 90.50 84 LYS A CA 1
ATOM 704 C C . LYS A 1 84 ? -12.954 11.688 10.602 1.00 90.50 84 LYS A C 1
ATOM 706 O O . LYS A 1 84 ? -12.246 12.686 10.609 1.00 90.50 84 LYS A O 1
ATOM 711 N N . LEU A 1 85 ? -12.723 10.637 11.391 1.00 91.94 85 LEU A N 1
ATOM 712 C CA . LEU A 1 85 ? -11.588 10.512 12.312 1.00 91.94 85 LEU A CA 1
ATOM 713 C C . LEU A 1 85 ? -10.423 9.708 11.712 1.00 91.94 85 LEU A C 1
ATOM 715 O O . LEU A 1 85 ? -9.502 9.324 12.438 1.00 91.94 85 LEU A O 1
ATOM 719 N N . SER A 1 86 ? -10.463 9.417 10.410 1.00 94.25 86 SER A N 1
ATOM 720 C CA . SER A 1 86 ? -9.361 8.760 9.705 1.00 94.25 86 SER A CA 1
ATOM 721 C C . SER A 1 86 ? -8.116 9.644 9.701 1.00 94.25 86 SER A C 1
ATOM 723 O O . SER A 1 86 ? -8.195 10.871 9.634 1.00 94.25 86 SER A O 1
ATOM 725 N N . ARG A 1 87 ? -6.941 9.018 9.769 1.00 92.62 87 ARG A N 1
ATOM 726 C CA . ARG A 1 87 ? -5.654 9.723 9.720 1.00 92.62 87 ARG A CA 1
ATOM 727 C C . ARG A 1 87 ? -5.140 9.715 8.288 1.00 92.62 87 ARG A C 1
ATOM 729 O O . ARG A 1 87 ? -5.157 8.668 7.649 1.00 92.62 87 ARG A O 1
ATOM 736 N N . GLN A 1 88 ? -4.672 10.858 7.799 1.00 91.56 88 GLN A N 1
ATOM 737 C CA . GLN A 1 88 ? -4.148 10.999 6.441 1.00 91.56 88 GLN A CA 1
ATOM 738 C C . GLN A 1 88 ? -2.724 11.549 6.448 1.00 91.56 88 GLN A C 1
ATOM 740 O O . GLN A 1 88 ? -2.367 12.355 7.306 1.00 91.56 88 GLN A O 1
ATOM 745 N N . LEU A 1 89 ? -1.935 11.103 5.476 1.00 85.50 89 LEU A N 1
ATOM 746 C CA . LEU A 1 89 ? -0.587 11.576 5.196 1.00 85.50 89 LEU A CA 1
ATOM 747 C C . LEU A 1 89 ? -0.511 11.969 3.720 1.00 85.50 89 LEU A C 1
ATOM 749 O O . LEU A 1 89 ? -0.605 11.112 2.832 1.00 85.50 89 LEU A O 1
ATOM 753 N N . ASP A 1 90 ? -0.338 13.263 3.471 1.00 84.44 90 ASP A N 1
ATOM 754 C CA . ASP A 1 90 ? -0.093 13.808 2.139 1.00 84.44 90 ASP A CA 1
ATOM 755 C C . ASP A 1 90 ? 1.385 13.647 1.791 1.00 84.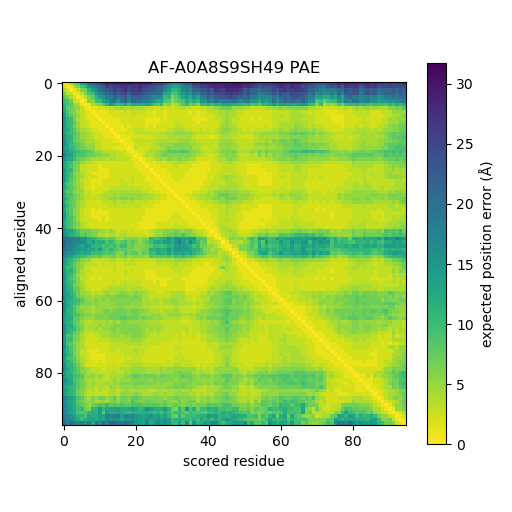44 90 ASP A C 1
ATOM 757 O O . ASP A 1 90 ? 2.254 14.098 2.534 1.00 84.44 90 ASP A O 1
ATOM 761 N N . ASN A 1 91 ? 1.675 12.996 0.665 1.00 81.50 91 ASN A N 1
ATOM 762 C CA . ASN A 1 91 ? 3.043 12.690 0.272 1.00 81.50 91 ASN A CA 1
ATOM 763 C C . ASN A 1 91 ? 3.312 13.082 -1.183 1.00 81.50 91 ASN A C 1
ATOM 765 O O . ASN A 1 91 ? 2.477 12.920 -2.080 1.00 81.50 91 ASN A O 1
ATOM 769 N N . ILE A 1 92 ? 4.528 13.572 -1.405 1.00 74.25 92 ILE A N 1
ATOM 770 C CA . ILE A 1 92 ? 5.139 13.706 -2.722 1.00 74.25 92 ILE A CA 1
ATOM 771 C C . ILE A 1 92 ? 6.403 12.866 -2.662 1.00 74.25 92 ILE A C 1
ATOM 773 O O . ILE A 1 92 ? 7.285 13.144 -1.852 1.00 74.25 92 ILE A O 1
ATOM 777 N N . SER A 1 93 ? 6.487 11.838 -3.496 1.00 77.00 93 SER A N 1
ATOM 778 C CA . SER A 1 93 ? 7.688 11.018 -3.598 1.00 77.00 93 SER A CA 1
ATOM 779 C C . SER A 1 93 ? 8.226 11.026 -5.023 1.00 77.00 93 SER A C 1
ATOM 781 O O . SER A 1 93 ? 7.490 11.156 -6.008 1.00 77.00 93 SER A O 1
ATOM 783 N N . SER A 1 94 ? 9.546 10.897 -5.115 1.00 64.62 94 SER A N 1
ATOM 784 C CA . SER A 1 94 ? 10.214 10.396 -6.307 1.00 64.62 94 SER A CA 1
ATOM 785 C C . SER A 1 94 ? 10.705 9.000 -5.963 1.00 64.62 94 SER A C 1
ATOM 787 O O . SER A 1 94 ? 11.499 8.855 -5.034 1.00 64.62 94 SER A O 1
ATOM 789 N N . TYR A 1 95 ? 10.203 8.005 -6.683 1.00 66.31 95 TYR A N 1
ATOM 790 C CA . TYR A 1 95 ? 10.821 6.679 -6.741 1.00 66.31 95 TYR A CA 1
ATOM 791 C C . TYR A 1 95 ? 11.954 6.685 -7.752 1.00 66.31 95 TYR A C 1
ATOM 793 O O . TYR A 1 95 ? 11.920 7.593 -8.621 1.00 66.31 95 TYR A O 1
#

Foldseek 3Di:
DDDPFDADDDDDDPPLVPDPDQKDKDDWDDGPNATKIKMWRSQDDPDGPDIDIDIGHPPVVPDDPPDKDWDWDKDWQADPVDRVPIDIDTDIDID

Nearest PDB structures (foldseek):
  8shi-assembly1_G  TM=2.121E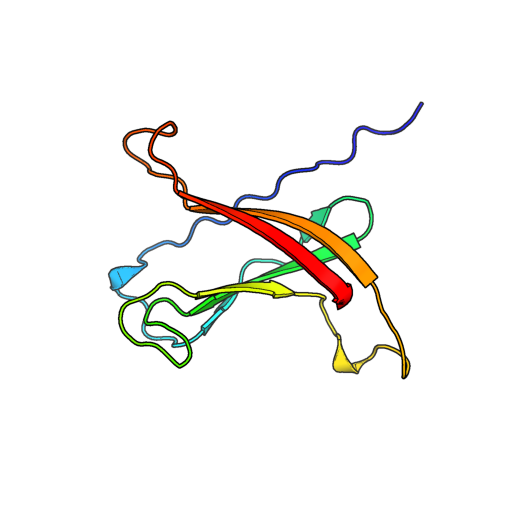-01  e=8.782E+00  Homo sapiens

Secondary structure (DSSP, 8-state):
-------------SSGGG---SEEEPPPEEETTEEEEEEEETT-SSSTTS-EEEEE-TTGGGSPTT---EEEEEEEE--TT-GGG-EEEEEEEE-

Organism: Brassica cretica (NCBI:txid69181)

Sequence (95 aa):
MEKEVDKKFTWVIKDFSSLQSEKIFSDKFVVSGCKWYISAYHKGYKVDNFLSLYLEVPDYGSLPSGWRRHARYRLIVVNQRSEKLSRQLDNISSY

Solvent-accessible surface area (backbone atoms only — not comparable to full-atom values): 6256 Å² total; per-residue (Å²): 133,84,75,86,62,56,85,76,86,85,82,85,77,74,66,66,91,73,60,81,64,67,65,49,72,53,71,78,45,70,43,79,94,37,68,31,30,43,39,37,16,77,55,27,73,101,46,77,86,35,76,38,77,43,81,43,63,71,69,61,91,76,54,62,90,87,63,69,45,84,46,79,52,72,52,70,53,76,33,90,91,41,68,91,69,35,50,74,46,85,46,77,49,73,81

pLDDT: mean 87.41, std 10.91, range [37.03, 97.12]